Protein AF-A0A246AJX1-F1 (afdb_monomer_lite)

Foldseek 3Di:
DDDDDPPPPPPPPCPPLPQDEWDKDKDALVPDDPVCLVFFQVQEEEEPDVVRQWDKDWDQDPDNVDIWIWIAGPPPRDIHTDPDPDPPNRWYWYHDDQKTKIFPDPPDDSVCRRVGMIMITGHD

Structure (mmCIF, N/CA/C/O backbone):
data_AF-A0A246AJX1-F1
#
_entry.id   AF-A0A246AJX1-F1
#
loop_
_atom_site.group_PDB
_atom_site.id
_atom_site.type_symbol
_atom_site.label_atom_id
_atom_site.label_alt_id
_atom_site.label_comp_id
_atom_site.label_asym_id
_atom_site.label_entity_id
_atom_site.label_seq_id
_atom_site.pdbx_PDB_ins_code
_atom_site.Cartn_x
_atom_site.Cartn_y
_atom_site.Cartn_z
_atom_site.occupancy
_atom_site.B_iso_or_equiv
_atom_site.auth_seq_id
_atom_site.auth_comp_id
_atom_site.auth_asym_id
_atom_site.auth_atom_id
_atom_site.pdbx_PDB_model_num
ATOM 1 N N . MET A 1 1 ? -7.439 -9.631 67.703 1.00 39.00 1 MET A N 1
ATOM 2 C CA . MET A 1 1 ? -6.825 -9.032 66.498 1.00 39.00 1 MET A CA 1
ATOM 3 C C . MET A 1 1 ? -7.370 -9.772 65.286 1.00 39.00 1 MET A C 1
ATOM 5 O O . MET A 1 1 ? -7.155 -10.972 65.198 1.00 39.00 1 MET A O 1
ATOM 9 N N . LYS A 1 2 ? -8.169 -9.119 64.432 1.00 37.09 2 LYS A N 1
ATOM 10 C CA . LYS A 1 2 ? -8.716 -9.712 63.200 1.00 37.09 2 LYS A CA 1
ATOM 11 C C . LYS A 1 2 ? -8.069 -8.998 62.017 1.00 37.09 2 LYS A C 1
ATOM 13 O O . LYS A 1 2 ? -8.383 -7.839 61.770 1.00 37.09 2 LYS A O 1
ATOM 18 N N . THR A 1 3 ? -7.151 -9.667 61.333 1.00 41.94 3 THR A N 1
ATOM 19 C CA . THR A 1 3 ? -6.518 -9.146 60.118 1.00 41.94 3 THR A CA 1
ATOM 20 C C . THR A 1 3 ? -7.386 -9.556 58.933 1.00 41.94 3 THR A C 1
ATOM 22 O O . THR A 1 3 ? -7.467 -10.736 58.604 1.00 41.94 3 THR A O 1
ATOM 25 N N . ILE A 1 4 ? -8.095 -8.598 58.339 1.00 50.97 4 ILE A N 1
ATOM 26 C CA . ILE A 1 4 ? -8.857 -8.797 57.103 1.00 50.97 4 ILE A CA 1
ATOM 27 C C . ILE A 1 4 ? -7.887 -8.560 55.946 1.00 50.97 4 ILE A C 1
ATOM 29 O O . ILE A 1 4 ? -7.408 -7.445 55.756 1.00 50.97 4 ILE A O 1
ATOM 33 N N . ILE A 1 5 ? -7.572 -9.617 55.199 1.00 49.72 5 ILE A N 1
ATOM 34 C CA . ILE A 1 5 ? -6.779 -9.535 53.972 1.00 49.72 5 ILE A CA 1
ATOM 35 C C . ILE A 1 5 ? -7.734 -9.110 52.850 1.00 49.72 5 ILE A C 1
ATOM 37 O O . ILE A 1 5 ? -8.520 -9.917 52.359 1.00 49.72 5 ILE A O 1
ATOM 41 N N . TYR A 1 6 ? -7.682 -7.837 52.458 1.00 46.91 6 TYR A N 1
ATOM 42 C CA . TYR A 1 6 ? -8.294 -7.370 51.214 1.00 46.91 6 TYR A CA 1
ATOM 43 C C . TYR A 1 6 ? -7.363 -7.734 50.055 1.00 46.91 6 TYR A C 1
ATOM 45 O O . TYR A 1 6 ? -6.384 -7.041 49.787 1.00 46.91 6 TYR A O 1
ATOM 53 N N . ILE A 1 7 ? -7.657 -8.840 49.371 1.00 53.03 7 ILE A N 1
ATOM 54 C CA . ILE A 1 7 ? -7.060 -9.133 48.067 1.00 53.03 7 ILE A CA 1
ATOM 55 C C . ILE A 1 7 ? -7.786 -8.243 47.059 1.00 53.03 7 ILE A C 1
ATOM 57 O O . ILE A 1 7 ? -8.885 -8.559 46.608 1.00 53.03 7 ILE A O 1
ATOM 61 N N . ALA A 1 8 ? -7.191 -7.093 46.747 1.00 48.88 8 ALA A N 1
ATOM 62 C CA . ALA A 1 8 ? -7.600 -6.290 45.608 1.00 48.88 8 ALA A CA 1
ATOM 63 C C . ALA A 1 8 ? -7.252 -7.079 44.341 1.00 48.88 8 ALA A C 1
ATOM 65 O O . ALA A 1 8 ? -6.098 -7.126 43.915 1.00 48.88 8 ALA A O 1
ATOM 66 N N . ILE A 1 9 ? -8.254 -7.739 43.763 1.00 50.78 9 ILE A N 1
ATOM 67 C CA . ILE A 1 9 ? -8.174 -8.301 42.418 1.00 50.78 9 ILE A CA 1
ATOM 68 C C . ILE A 1 9 ? -8.162 -7.094 41.481 1.00 50.78 9 ILE A C 1
ATOM 70 O O . ILE A 1 9 ? -9.202 -6.625 41.026 1.00 50.78 9 ILE A O 1
ATOM 74 N N . SER A 1 10 ? -6.971 -6.534 41.269 1.00 43.00 10 SER A N 1
ATOM 75 C CA . SER A 1 10 ? -6.716 -5.639 40.151 1.00 43.00 10 SER A CA 1
ATOM 76 C C . SER A 1 10 ? -6.921 -6.479 38.902 1.00 43.00 10 SER A C 1
ATOM 78 O O . SER A 1 10 ? -6.074 -7.289 38.524 1.00 43.00 10 SER A O 1
ATOM 80 N N . SER A 1 11 ? -8.115 -6.364 38.334 1.00 44.09 11 SER A N 1
ATOM 81 C CA . SER A 1 11 ? -8.432 -6.812 36.995 1.00 44.09 11 SER A CA 1
ATOM 82 C C . SER A 1 11 ? -7.407 -6.186 36.058 1.00 44.09 11 SER A C 1
ATOM 84 O O . SER A 1 11 ? -7.532 -5.025 35.669 1.00 44.09 11 SER A O 1
ATOM 86 N N . LEU A 1 12 ? -6.375 -6.965 35.733 1.00 43.00 12 LEU A N 1
ATOM 87 C CA . LEU A 1 12 ? -5.587 -6.811 34.526 1.00 43.00 12 LEU A CA 1
ATOM 88 C C . LEU A 1 12 ? -6.586 -6.794 33.371 1.00 43.00 12 LEU A C 1
ATOM 90 O O . LEU A 1 12 ? -6.994 -7.836 32.859 1.00 43.00 12 LEU A O 1
ATOM 94 N N . ILE A 1 13 ? -7.005 -5.595 32.979 1.00 44.91 13 ILE A N 1
ATOM 95 C CA . ILE A 1 13 ? -7.528 -5.359 31.647 1.00 44.91 13 ILE A CA 1
ATOM 96 C C . ILE A 1 13 ? -6.303 -5.514 30.748 1.00 44.91 13 ILE A C 1
ATOM 98 O O . ILE A 1 13 ? -5.621 -4.552 30.406 1.00 44.91 13 ILE A O 1
ATOM 102 N N . LEU A 1 14 ? -5.980 -6.767 30.429 1.00 41.19 14 LEU A N 1
ATOM 103 C CA . LEU A 1 14 ? -5.238 -7.100 29.230 1.00 41.19 14 LEU A CA 1
ATOM 104 C C . LEU A 1 14 ? -6.153 -6.670 28.085 1.00 41.19 14 LEU A C 1
ATOM 106 O O . LEU A 1 14 ? -6.955 -7.454 27.581 1.00 41.19 14 LEU A O 1
ATOM 110 N N . ILE A 1 15 ? -6.084 -5.386 27.728 1.00 43.59 15 ILE A N 1
ATOM 111 C CA . ILE A 1 15 ? -6.455 -4.939 26.395 1.00 43.59 15 ILE A CA 1
ATOM 112 C C . ILE A 1 15 ? -5.491 -5.708 25.504 1.00 43.59 15 ILE A C 1
ATOM 114 O O . ILE A 1 15 ? -4.326 -5.340 25.370 1.00 43.59 15 ILE A O 1
ATOM 118 N N . GLY A 1 16 ? -5.939 -6.868 25.024 1.00 35.72 16 GLY A N 1
ATOM 119 C CA . GLY A 1 16 ? -5.219 -7.631 24.027 1.00 35.72 16 GLY A CA 1
ATOM 120 C C . GLY A 1 16 ? -4.992 -6.689 22.860 1.00 35.72 16 GLY A C 1
ATOM 121 O O . GLY A 1 16 ? -5.946 -6.296 22.188 1.00 35.72 16 GLY A O 1
ATOM 122 N N . CYS A 1 17 ? -3.742 -6.270 22.683 1.00 46.09 17 CYS A N 1
ATOM 123 C CA . CYS A 1 17 ? -3.291 -5.585 21.489 1.00 46.09 17 CYS A CA 1
ATOM 124 C C . CYS A 1 17 ? -3.371 -6.632 20.379 1.00 46.09 17 CYS A C 1
ATOM 126 O O . CYS A 1 17 ? -2.447 -7.412 20.164 1.00 46.09 17 CYS A O 1
ATOM 128 N N . ASN A 1 18 ? -4.552 -6.762 19.777 1.00 51.06 18 ASN A N 1
ATOM 129 C CA . ASN A 1 18 ? -4.739 -7.585 18.598 1.00 51.06 18 ASN A CA 1
ATOM 130 C C . ASN A 1 18 ? -4.136 -6.791 17.445 1.00 51.06 18 ASN A C 1
ATOM 132 O O . ASN A 1 18 ? -4.856 -6.056 16.770 1.00 51.06 18 ASN A O 1
ATOM 136 N N . ASP A 1 19 ? -2.819 -6.892 17.273 1.00 55.75 19 ASP A N 1
ATOM 137 C CA . ASP A 1 19 ? -2.135 -6.329 16.115 1.00 55.75 19 ASP A CA 1
ATOM 138 C C . ASP A 1 19 ? -2.807 -6.902 14.858 1.00 55.75 19 ASP A C 1
ATOM 140 O O . ASP A 1 19 ? -2.780 -8.110 14.603 1.00 55.75 19 ASP A O 1
ATOM 144 N N . LEU A 1 20 ? -3.501 -6.048 14.103 1.00 68.62 20 LEU A N 1
ATOM 145 C CA . LEU A 1 20 ? -4.213 -6.467 12.903 1.00 68.62 20 LEU A CA 1
ATOM 146 C C . LEU A 1 20 ? -3.198 -6.643 11.780 1.00 68.62 20 LEU A C 1
ATOM 148 O O . LEU A 1 20 ? -2.697 -5.674 11.214 1.00 68.62 20 LEU A O 1
ATOM 152 N N . THR A 1 21 ? -2.890 -7.897 11.460 1.00 70.25 21 THR A N 1
ATOM 153 C CA . THR A 1 21 ? -1.938 -8.228 10.400 1.00 70.25 21 THR A CA 1
ATOM 154 C C . THR A 1 21 ? -2.559 -8.025 9.021 1.00 70.25 21 THR A C 1
ATOM 156 O O . THR A 1 21 ? -3.648 -8.525 8.721 1.00 70.25 21 THR A O 1
ATOM 159 N N . LEU A 1 22 ? -1.835 -7.324 8.153 1.00 79.19 22 LEU A N 1
ATOM 160 C CA . LEU A 1 22 ? -2.198 -7.154 6.753 1.00 79.19 22 LEU A CA 1
ATOM 161 C C . LEU A 1 22 ? -1.906 -8.432 5.950 1.00 79.19 22 LEU A C 1
ATOM 163 O O . LEU A 1 22 ? -0.827 -9.013 6.049 1.00 79.19 22 LEU A O 1
ATOM 167 N N . ILE A 1 23 ? -2.854 -8.869 5.114 1.00 79.00 23 ILE A N 1
ATOM 168 C CA . ILE A 1 23 ? -2.669 -10.064 4.272 1.00 79.00 23 ILE A CA 1
ATOM 169 C C . ILE A 1 23 ? -2.004 -9.654 2.961 1.00 79.00 23 ILE A C 1
ATOM 171 O O . ILE A 1 23 ? -2.639 -9.001 2.131 1.00 79.00 23 ILE A O 1
ATOM 175 N N . LYS A 1 24 ? -0.745 -10.059 2.783 1.00 85.19 24 LYS A N 1
ATOM 176 C CA . LYS A 1 24 ? 0.094 -9.740 1.622 1.00 85.19 24 LYS A CA 1
ATOM 177 C C . LYS A 1 24 ? -0.192 -10.634 0.414 1.00 85.19 24 LYS A C 1
ATOM 179 O O . LYS A 1 24 ? -0.411 -11.835 0.543 1.00 85.19 24 LYS A O 1
ATOM 184 N N . SER A 1 25 ? -0.098 -10.042 -0.769 1.00 88.31 25 SER A N 1
ATOM 185 C CA . SER A 1 25 ? -0.044 -10.704 -2.073 1.00 88.31 25 SER A CA 1
ATOM 186 C C . SER A 1 25 ? 0.843 -9.895 -3.021 1.00 88.31 25 SER A C 1
ATOM 188 O O . SER A 1 25 ? 0.971 -8.684 -2.846 1.00 88.31 25 SER A O 1
ATOM 190 N N . ASP A 1 26 ? 1.443 -10.540 -4.021 1.00 89.38 26 ASP A N 1
ATOM 191 C CA . ASP A 1 26 ? 2.185 -9.839 -5.073 1.00 89.38 26 ASP A CA 1
ATOM 192 C C . ASP A 1 26 ? 1.265 -9.486 -6.247 1.00 89.38 26 ASP A C 1
ATOM 194 O O . ASP A 1 26 ? 0.367 -10.249 -6.611 1.00 89.38 26 ASP A O 1
ATOM 198 N N . ILE A 1 27 ? 1.504 -8.331 -6.865 1.00 91.81 27 ILE A N 1
ATOM 199 C CA . ILE A 1 27 ? 0.771 -7.855 -8.039 1.00 91.81 27 ILE A CA 1
ATOM 200 C C . ILE A 1 27 ? 1.735 -7.267 -9.075 1.00 91.81 27 ILE A C 1
ATOM 202 O O . ILE A 1 27 ? 2.714 -6.598 -8.737 1.00 91.81 27 ILE A O 1
ATOM 206 N N . LYS A 1 28 ? 1.481 -7.532 -10.361 1.00 92.81 28 LYS A N 1
ATOM 207 C CA . LYS A 1 28 ? 2.258 -6.946 -11.462 1.00 92.81 28 LYS A CA 1
ATOM 208 C C . LYS A 1 28 ? 1.812 -5.515 -11.729 1.00 92.81 28 LYS A C 1
ATOM 210 O O . LYS A 1 28 ? 0.650 -5.177 -11.518 1.00 92.81 28 LYS A O 1
ATOM 215 N N . TYR A 1 29 ? 2.702 -4.701 -12.300 1.00 91.69 29 TYR A N 1
ATOM 216 C CA . TYR A 1 29 ? 2.347 -3.339 -12.705 1.00 91.69 29 TYR A CA 1
ATOM 217 C C . TYR A 1 29 ? 1.126 -3.291 -13.625 1.00 91.69 29 TYR A C 1
ATOM 219 O O . TYR A 1 29 ? 0.261 -2.443 -13.436 1.00 91.69 29 TYR A O 1
ATOM 227 N N . SER A 1 30 ? 1.026 -4.207 -14.598 1.00 91.94 30 SER A N 1
ATOM 228 C CA . SER A 1 30 ? -0.105 -4.271 -15.536 1.00 91.94 30 SER A CA 1
ATOM 229 C C . SER A 1 30 ? -1.455 -4.331 -14.826 1.00 91.94 30 SER A C 1
ATOM 231 O O . SER A 1 30 ? -2.410 -3.708 -15.292 1.00 91.94 30 SER A O 1
ATOM 233 N N . ASP A 1 31 ? -1.492 -4.986 -13.669 1.00 94.81 31 ASP A N 1
ATOM 234 C CA . ASP A 1 31 ? -2.709 -5.348 -12.948 1.00 94.81 31 ASP A CA 1
ATOM 235 C C . ASP A 1 31 ? -3.048 -4.338 -11.838 1.00 94.81 31 ASP A C 1
ATOM 237 O O . ASP A 1 31 ? -4.110 -4.426 -11.224 1.00 94.81 31 ASP A O 1
ATOM 241 N N . LEU A 1 32 ? -2.174 -3.352 -11.586 1.00 94.94 32 LEU A N 1
ATOM 242 C CA . LEU A 1 32 ? -2.473 -2.260 -10.661 1.00 94.94 32 LEU A CA 1
ATOM 243 C C . LEU A 1 32 ? -3.656 -1.415 -11.175 1.00 94.94 32 LEU A C 1
ATOM 245 O O . LEU A 1 32 ? -3.717 -1.118 -12.381 1.00 94.94 32 LEU A O 1
ATOM 249 N N . PRO A 1 33 ? -4.544 -0.949 -10.272 1.00 96.62 33 PRO A N 1
ATOM 250 C CA . PRO A 1 33 ? -5.530 0.077 -10.594 1.00 96.62 33 PRO A CA 1
ATOM 251 C C . PRO A 1 33 ? -4.864 1.310 -11.206 1.00 96.62 33 PRO A C 1
ATOM 253 O O . PRO A 1 33 ? -3.707 1.624 -10.907 1.00 96.62 33 PRO A O 1
ATOM 256 N N . ARG A 1 34 ? -5.584 2.014 -12.079 1.00 95.38 34 ARG A N 1
ATOM 257 C CA . ARG A 1 34 ? -5.032 3.169 -12.799 1.00 95.38 34 ARG A CA 1
ATOM 258 C C . ARG A 1 34 ? -4.621 4.276 -11.829 1.00 95.38 34 ARG A C 1
ATOM 260 O O . ARG A 1 34 ? -3.532 4.818 -11.949 1.00 95.38 34 ARG A O 1
ATOM 267 N N . GLU A 1 35 ? -5.463 4.520 -10.841 1.00 95.94 35 GLU A N 1
ATOM 268 C CA . GLU A 1 35 ? -5.298 5.490 -9.766 1.00 95.94 35 GLU A CA 1
ATOM 269 C C . GLU A 1 35 ? -4.012 5.212 -8.974 1.00 95.94 35 GLU A C 1
ATOM 271 O O . GLU A 1 35 ? -3.238 6.116 -8.670 1.00 95.94 35 GLU A O 1
ATOM 276 N N . VAL A 1 36 ? -3.728 3.932 -8.716 1.00 95.94 36 VAL A N 1
ATOM 277 C CA . VAL A 1 36 ? -2.510 3.506 -8.019 1.00 95.94 36 VAL A CA 1
ATOM 278 C C . VAL A 1 36 ? -1.274 3.703 -8.898 1.00 95.94 36 VAL A C 1
ATOM 280 O O . VAL A 1 36 ? -0.255 4.195 -8.416 1.00 95.94 36 VAL A O 1
ATOM 283 N N . LYS A 1 37 ? -1.345 3.371 -10.196 1.00 94.75 37 LYS A N 1
ATOM 284 C CA . LYS A 1 37 ? -0.226 3.536 -11.147 1.00 94.75 37 LYS A CA 1
ATOM 285 C C . LYS A 1 37 ? 0.273 4.974 -11.246 1.00 94.75 37 LYS A C 1
ATOM 287 O O . LYS A 1 37 ? 1.458 5.175 -11.526 1.00 94.75 37 LYS A O 1
ATOM 292 N N . ASP A 1 38 ? -0.616 5.942 -11.054 1.00 93.94 38 ASP A N 1
ATOM 293 C CA . ASP A 1 38 ? -0.279 7.360 -11.121 1.00 93.94 38 ASP A CA 1
ATOM 294 C C . ASP A 1 38 ? 0.534 7.816 -9.907 1.00 93.94 38 ASP A C 1
ATOM 296 O O . ASP A 1 38 ? 1.368 8.701 -10.056 1.00 93.94 38 ASP A O 1
ATOM 300 N N . LYS A 1 39 ? 0.368 7.156 -8.753 1.00 93.94 39 LYS A N 1
ATOM 301 C CA . LYS A 1 39 ? 0.986 7.549 -7.480 1.00 93.94 39 LYS A CA 1
ATOM 302 C C . LYS A 1 39 ? 2.152 6.691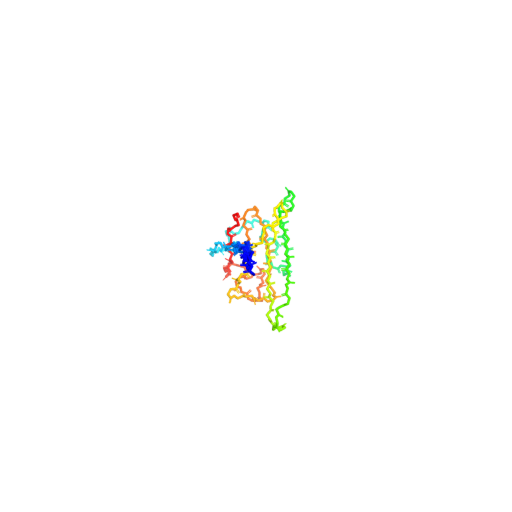 -7.022 1.00 93.94 39 LYS A C 1
ATOM 304 O O . LYS A 1 39 ? 3.052 7.208 -6.375 1.00 93.94 39 LYS A O 1
ATOM 309 N N . ILE A 1 40 ? 2.187 5.405 -7.375 1.00 91.56 40 ILE A N 1
ATOM 310 C CA . ILE A 1 40 ? 3.066 4.391 -6.756 1.00 91.56 40 ILE A CA 1
ATOM 311 C C . ILE A 1 40 ? 4.586 4.664 -6.856 1.00 91.56 40 ILE A C 1
ATOM 313 O O . ILE A 1 40 ? 5.370 4.002 -6.181 1.00 91.56 40 ILE A O 1
ATOM 317 N N . PHE A 1 41 ? 5.020 5.654 -7.642 1.00 90.19 41 PHE A N 1
ATOM 318 C CA . PHE A 1 41 ? 6.426 6.061 -7.796 1.00 90.19 41 PHE A CA 1
ATOM 319 C C . PHE A 1 41 ? 6.789 7.384 -7.085 1.00 90.19 41 PHE A C 1
ATOM 321 O O . PHE A 1 41 ? 7.924 7.832 -7.220 1.00 90.19 41 PHE A O 1
ATOM 328 N N . GLU A 1 42 ? 5.860 8.034 -6.374 1.00 88.94 42 GLU A N 1
ATOM 329 C CA . GLU A 1 42 ? 6.043 9.396 -5.827 1.00 88.94 42 GLU A CA 1
ATOM 330 C C . GLU A 1 42 ? 6.746 9.441 -4.451 1.00 88.94 42 GLU A C 1
ATOM 332 O O . GLU A 1 42 ? 7.194 10.503 -4.036 1.00 88.94 42 GLU A O 1
ATOM 337 N N . ASN A 1 43 ? 6.933 8.298 -3.784 1.00 84.88 43 ASN A N 1
ATOM 338 C CA . ASN A 1 43 ? 7.592 8.167 -2.479 1.00 84.88 43 ASN A CA 1
ATOM 339 C C . ASN A 1 43 ? 6.899 8.938 -1.332 1.00 84.88 43 ASN A C 1
ATOM 341 O O . ASN A 1 43 ? 7.541 9.539 -0.471 1.00 84.88 43 ASN A O 1
ATOM 345 N N . GLU 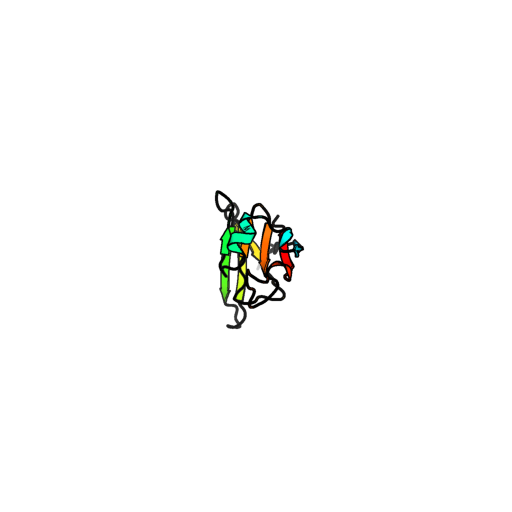A 1 44 ? 5.568 8.904 -1.326 1.00 87.81 44 GLU A N 1
ATOM 346 C CA . GLU A 1 44 ? 4.717 9.496 -0.289 1.00 87.81 44 GLU A CA 1
ATOM 347 C C . GLU A 1 44 ? 3.596 8.522 0.122 1.00 87.81 44 GLU A C 1
ATOM 349 O O . GLU A 1 44 ? 3.466 7.420 -0.422 1.00 87.81 44 GLU A O 1
ATOM 354 N N . PHE A 1 45 ? 2.771 8.931 1.088 1.00 90.94 45 PHE A N 1
ATOM 355 C CA . PHE A 1 45 ? 1.526 8.249 1.430 1.00 90.94 45 PHE A CA 1
ATOM 356 C C . PHE A 1 45 ? 0.330 8.924 0.754 1.00 90.94 45 PHE A C 1
ATOM 358 O O . PHE A 1 45 ? 0.134 10.131 0.892 1.00 90.94 45 PHE A O 1
ATOM 365 N N . TYR A 1 46 ? -0.514 8.123 0.106 1.00 95.00 46 TYR A N 1
ATOM 366 C CA . TYR A 1 46 ? -1.776 8.554 -0.484 1.00 95.00 46 TYR A CA 1
ATOM 367 C C . TYR A 1 46 ? -2.917 7.660 -0.020 1.00 95.00 46 TYR A C 1
ATOM 369 O O . TYR A 1 46 ? -2.840 6.439 -0.146 1.00 95.00 46 TYR A O 1
ATOM 377 N N . ASP A 1 47 ? -4.014 8.269 0.421 1.00 96.06 47 ASP A N 1
ATOM 378 C CA . ASP A 1 47 ? -5.307 7.599 0.499 1.00 96.06 47 ASP A CA 1
ATOM 379 C C . ASP A 1 47 ? -6.214 8.131 -0.607 1.00 96.06 47 ASP A C 1
ATOM 381 O O . ASP A 1 47 ? -6.652 9.278 -0.568 1.00 96.06 47 ASP A O 1
ATOM 385 N N . LEU A 1 48 ? -6.446 7.297 -1.620 1.00 96.75 48 LEU A N 1
ATOM 386 C CA . LEU A 1 48 ? -7.227 7.632 -2.809 1.00 96.75 48 LEU A CA 1
ATOM 387 C C . LEU A 1 48 ? -8.732 7.383 -2.611 1.00 96.75 48 LEU A C 1
ATOM 389 O O . LEU A 1 48 ? -9.499 7.471 -3.568 1.00 96.75 48 LEU A O 1
ATOM 393 N N . ASN A 1 49 ? -9.171 7.029 -1.399 1.00 95.31 49 ASN A N 1
ATOM 394 C CA . ASN A 1 49 ? -10.591 6.973 -1.073 1.00 95.31 49 ASN A CA 1
ATOM 395 C C . ASN A 1 49 ? -11.175 8.383 -0.895 1.00 95.31 49 ASN A C 1
ATOM 397 O O . ASN A 1 49 ? -10.548 9.263 -0.310 1.00 95.31 49 ASN A O 1
ATOM 401 N N . GLU A 1 50 ? -12.436 8.555 -1.293 1.00 94.38 50 GLU A N 1
ATOM 402 C CA . GLU A 1 50 ? -13.222 9.755 -1.000 1.00 94.38 50 GLU A CA 1
ATOM 403 C C . GLU A 1 50 ? -14.444 9.393 -0.131 1.00 94.38 50 GLU A C 1
ATOM 405 O O . GLU A 1 50 ? -15.355 8.711 -0.609 1.00 94.38 50 GLU A O 1
ATOM 410 N N . PRO A 1 51 ? -14.499 9.813 1.150 1.00 94.50 51 PRO A N 1
ATOM 411 C CA . PRO A 1 51 ? -13.441 10.490 1.907 1.00 94.50 51 PRO A CA 1
ATOM 412 C C . PRO A 1 51 ? -12.273 9.551 2.250 1.00 94.50 51 PRO A C 1
ATOM 414 O O . PRO A 1 51 ? -12.443 8.327 2.277 1.00 94.50 51 PRO A O 1
ATOM 417 N N . ALA A 1 52 ? -11.116 10.135 2.582 1.00 95.88 52 ALA A N 1
ATOM 418 C CA . ALA A 1 52 ? -9.975 9.385 3.100 1.00 95.88 52 ALA A CA 1
ATOM 419 C C . ALA A 1 52 ? -10.386 8.592 4.352 1.00 95.88 52 ALA A C 1
ATOM 421 O O . ALA A 1 52 ? -11.095 9.091 5.231 1.00 95.88 52 ALA A O 1
ATOM 422 N N . LYS A 1 53 ? -9.954 7.336 4.415 1.00 95.88 53 LYS A N 1
ATOM 423 C CA . LYS A 1 53 ? -10.291 6.360 5.456 1.00 95.88 53 LYS A CA 1
ATOM 424 C C . LYS A 1 53 ? -9.110 6.049 6.368 1.00 95.88 53 LYS A C 1
ATOM 426 O O . LYS A 1 53 ? -9.336 5.505 7.449 1.00 95.88 53 LYS A O 1
ATOM 431 N N . PHE A 1 54 ? -7.885 6.374 5.962 1.00 93.94 54 PHE A N 1
ATOM 432 C CA . PHE A 1 54 ? -6.664 6.007 6.663 1.00 93.94 54 PHE A CA 1
ATOM 433 C C . PHE A 1 54 ? -5.659 7.158 6.745 1.00 93.94 54 PHE A C 1
ATOM 435 O O . PHE A 1 54 ? -5.644 8.073 5.925 1.00 93.94 54 PHE A O 1
ATOM 442 N N . LYS A 1 55 ? -4.785 7.074 7.745 1.00 92.94 55 LYS A N 1
ATOM 443 C CA . LYS A 1 55 ? -3.594 7.910 7.915 1.00 92.94 55 LYS A CA 1
ATOM 444 C C . LYS A 1 55 ? -2.408 7.026 8.300 1.00 92.94 55 LYS A C 1
ATOM 446 O O . LYS A 1 55 ? -2.616 5.909 8.769 1.00 92.94 55 LYS A O 1
ATOM 451 N N . ILE A 1 56 ? -1.192 7.535 8.142 1.00 88.94 56 ILE A N 1
ATOM 452 C CA . ILE A 1 56 ? 0.018 6.871 8.635 1.00 88.94 56 ILE A CA 1
ATOM 453 C C . ILE A 1 56 ? 0.578 7.600 9.849 1.00 88.94 56 ILE A C 1
ATOM 455 O O . ILE A 1 56 ? 0.563 8.830 9.907 1.00 88.94 56 ILE A O 1
ATOM 459 N N . GLU A 1 57 ? 1.103 6.839 10.798 1.00 86.94 57 GLU A N 1
ATOM 460 C CA . GLU A 1 57 ? 1.941 7.351 11.877 1.00 86.94 57 GLU A CA 1
ATOM 461 C C . GLU A 1 57 ? 3.253 6.571 11.873 1.00 86.94 57 GLU A C 1
ATOM 463 O O . GLU A 1 57 ? 3.257 5.347 11.797 1.00 86.94 57 GLU A O 1
ATOM 468 N N . SER A 1 58 ? 4.376 7.288 11.905 1.00 78.19 58 SER A N 1
ATOM 469 C CA . SER A 1 58 ? 5.702 6.683 12.006 1.00 78.19 58 SER A CA 1
ATOM 470 C C . SER A 1 58 ? 6.300 7.070 13.346 1.00 78.19 58 SER A C 1
ATOM 472 O O . SER A 1 58 ? 6.412 8.256 13.672 1.00 78.19 58 SER A O 1
ATOM 474 N N . SER A 1 59 ? 6.664 6.066 14.135 1.00 72.44 59 SER A N 1
ATOM 475 C CA . SER A 1 59 ? 7.308 6.256 15.426 1.00 72.44 59 SER A CA 1
ATOM 476 C C . SER A 1 59 ? 8.766 5.809 15.359 1.00 72.44 59 SER A C 1
ATOM 478 O O . SER A 1 59 ? 9.132 4.863 14.659 1.00 72.44 59 SER A O 1
ATOM 480 N N . LYS A 1 60 ? 9.635 6.538 16.065 1.00 66.75 60 LYS A N 1
ATOM 481 C CA . LYS A 1 60 ? 11.017 6.101 16.268 1.00 66.75 60 LYS A CA 1
ATOM 482 C C . LYS A 1 60 ? 11.018 5.078 17.389 1.00 66.75 60 LYS A C 1
ATOM 484 O O . LYS A 1 60 ? 10.557 5.384 18.489 1.00 66.75 60 LYS A O 1
ATOM 489 N N . THR A 1 61 ? 11.575 3.906 17.129 1.00 68.62 61 THR A N 1
ATOM 490 C CA . THR A 1 61 ? 11.822 2.936 18.196 1.00 68.62 61 THR A CA 1
ATOM 491 C C . THR A 1 61 ? 13.021 3.369 19.055 1.00 68.62 61 THR A C 1
ATOM 493 O O . THR A 1 61 ? 13.656 4.402 18.818 1.00 68.62 61 THR A O 1
ATOM 496 N N . LEU A 1 62 ? 13.372 2.553 20.057 1.00 72.50 62 LEU A N 1
ATOM 497 C CA . LEU A 1 62 ? 14.593 2.728 20.856 1.00 72.50 62 LEU A CA 1
ATOM 498 C C . LEU A 1 62 ? 15.876 2.715 20.006 1.00 72.50 62 LEU A C 1
ATOM 500 O O . LEU A 1 62 ? 16.898 3.252 20.434 1.00 72.50 62 LEU A O 1
ATOM 504 N N . LEU A 1 63 ? 15.833 2.112 18.815 1.00 67.88 63 LEU A N 1
ATOM 505 C CA . LEU A 1 63 ? 16.936 2.090 17.867 1.00 67.88 63 LEU A CA 1
ATOM 506 C C . LEU A 1 63 ? 16.643 3.109 16.748 1.00 67.88 63 LEU A C 1
ATOM 508 O O . LEU A 1 63 ? 15.702 2.915 15.985 1.00 67.88 63 LEU A O 1
ATOM 512 N N . PRO A 1 64 ? 17.429 4.192 16.601 1.00 60.97 64 PRO A N 1
ATOM 513 C CA . PRO A 1 64 ? 17.083 5.329 15.736 1.00 60.97 64 PRO A CA 1
ATOM 514 C C . PRO A 1 64 ? 17.081 5.028 14.230 1.00 60.97 64 PRO A C 1
ATOM 516 O O . PRO A 1 64 ? 16.667 5.881 13.451 1.00 60.97 64 PRO A O 1
ATOM 519 N N . TRP A 1 65 ? 17.561 3.853 13.822 1.00 61.94 65 TRP A N 1
ATOM 520 C CA . TRP A 1 65 ? 17.508 3.350 12.447 1.00 61.94 65 TRP A CA 1
ATOM 521 C C . TRP A 1 65 ? 16.301 2.442 12.179 1.00 61.94 65 TRP A C 1
ATOM 523 O O . TRP A 1 65 ? 16.120 2.017 11.043 1.00 61.94 65 TRP A O 1
ATOM 533 N N . ILE A 1 66 ? 15.515 2.112 13.207 1.00 63.09 66 ILE A N 1
ATOM 534 C CA . ILE A 1 66 ? 14.292 1.324 13.081 1.00 63.09 66 ILE A CA 1
ATOM 535 C C . ILE A 1 66 ? 13.116 2.276 13.255 1.00 63.09 66 ILE A C 1
ATOM 537 O O . ILE A 1 66 ? 12.910 2.860 14.329 1.00 63.09 66 ILE A O 1
ATOM 541 N N . HIS A 1 67 ? 12.365 2.417 12.175 1.00 66.94 67 HIS A N 1
ATOM 542 C CA . HIS A 1 67 ? 11.083 3.089 12.158 1.00 66.94 67 HIS A CA 1
ATOM 543 C C . HIS A 1 67 ? 9.994 2.025 12.270 1.00 66.94 67 HIS A C 1
ATOM 545 O O . HIS A 1 67 ? 10.121 0.941 11.716 1.00 66.94 67 HIS A O 1
ATOM 551 N N . GLU A 1 68 ? 8.953 2.316 13.039 1.00 75.94 68 GLU A N 1
ATOM 552 C CA . GLU A 1 68 ? 7.732 1.517 13.026 1.00 75.94 68 GLU A CA 1
ATOM 553 C C . GLU A 1 68 ? 6.639 2.377 12.410 1.00 75.94 68 GLU A C 1
ATOM 555 O O . GLU A 1 68 ? 6.286 3.431 12.953 1.00 75.94 68 GLU A O 1
ATOM 560 N N . THR A 1 69 ? 6.149 1.947 11.249 1.00 79.75 69 THR A N 1
ATOM 561 C CA . THR A 1 69 ? 5.055 2.608 10.541 1.00 79.75 69 THR A CA 1
ATOM 562 C C . THR A 1 69 ? 3.744 1.877 10.811 1.00 79.75 69 THR A C 1
ATOM 564 O O . THR A 1 69 ? 3.619 0.666 10.613 1.00 79.75 69 THR A O 1
ATOM 567 N N . GLU A 1 70 ? 2.735 2.628 11.234 1.00 86.50 70 GLU A N 1
ATOM 568 C CA . GLU A 1 70 ? 1.384 2.138 11.473 1.00 86.50 70 GLU A CA 1
ATOM 569 C C . GLU A 1 70 ? 0.396 2.785 10.501 1.00 86.50 70 GLU A C 1
ATOM 571 O O . GLU A 1 70 ? 0.398 4.002 10.294 1.00 86.50 70 GLU A O 1
ATOM 576 N N . LEU A 1 71 ? -0.482 1.967 9.917 1.00 89.75 71 LEU A N 1
ATOM 577 C CA . LEU A 1 71 ? -1.655 2.438 9.191 1.00 89.75 71 LEU A CA 1
ATOM 578 C C . LEU A 1 71 ? -2.815 2.537 10.177 1.00 89.75 71 LEU A C 1
ATOM 580 O O . LEU A 1 71 ? -3.213 1.539 10.769 1.00 89.75 71 LEU A O 1
ATOM 584 N N . ILE A 1 72 ? -3.404 3.716 10.319 1.00 91.81 72 ILE A N 1
ATOM 585 C CA . ILE A 1 72 ? -4.498 3.958 11.259 1.00 91.81 72 ILE A CA 1
ATOM 586 C C . ILE A 1 72 ? -5.772 4.237 10.479 1.00 91.81 72 ILE A C 1
ATOM 588 O O . ILE A 1 72 ? -5.835 5.173 9.680 1.00 91.81 72 ILE A O 1
ATOM 592 N N . ARG A 1 73 ? -6.813 3.449 10.740 1.00 93.00 73 ARG A N 1
ATOM 593 C CA . ARG A 1 73 ? -8.147 3.661 10.184 1.00 93.00 73 ARG A CA 1
ATOM 594 C C . ARG A 1 73 ? -8.870 4.766 10.947 1.00 93.00 73 ARG A C 1
ATOM 596 O O . ARG A 1 73 ? -9.025 4.700 12.159 1.00 93.00 73 ARG A O 1
ATOM 603 N N . ILE A 1 74 ? -9.344 5.779 10.234 1.00 94.31 74 ILE A N 1
ATOM 604 C CA . ILE A 1 74 ? -9.866 7.021 10.820 1.00 94.31 74 ILE A CA 1
ATOM 605 C C . ILE A 1 74 ? -11.184 6.794 11.572 1.00 94.31 74 ILE A C 1
ATOM 607 O O . ILE A 1 74 ? -11.421 7.429 12.595 1.00 94.31 74 ILE A O 1
ATOM 611 N N . ASN A 1 75 ? -12.048 5.902 11.082 1.00 93.12 75 ASN A N 1
ATOM 612 C CA . ASN A 1 75 ? -13.402 5.756 11.623 1.00 93.12 75 ASN A CA 1
ATOM 613 C C . ASN A 1 75 ? -13.451 5.141 13.033 1.00 93.12 75 ASN A C 1
ATOM 615 O O . ASN A 1 75 ? -14.353 5.467 13.800 1.00 93.12 75 ASN A O 1
ATOM 619 N N . ASP A 1 76 ? -12.517 4.252 13.363 1.00 91.12 76 ASP A N 1
ATOM 620 C CA . ASP A 1 76 ? -12.507 3.491 14.614 1.00 91.12 76 ASP A CA 1
ATOM 621 C C . ASP A 1 76 ? -11.129 3.414 15.278 1.00 91.12 76 ASP A C 1
ATOM 623 O O . ASP A 1 76 ? -10.959 2.705 16.270 1.00 91.12 76 ASP A O 1
ATOM 627 N N . ASN A 1 77 ? -10.159 4.162 14.750 1.00 91.00 77 ASN A N 1
ATOM 628 C CA . ASN A 1 77 ? -8.792 4.252 15.245 1.00 91.00 77 ASN A CA 1
ATOM 629 C C . ASN A 1 77 ? -8.086 2.890 15.359 1.00 91.00 77 ASN A C 1
ATOM 631 O O . ASN A 1 77 ? -7.175 2.726 16.172 1.00 91.00 77 ASN A O 1
ATOM 635 N N . LYS A 1 78 ? -8.499 1.899 14.556 1.00 90.19 78 LYS A N 1
ATOM 636 C CA . LYS A 1 78 ? -7.775 0.631 14.462 1.00 90.19 78 LYS A CA 1
ATOM 637 C C . LYS A 1 78 ? -6.432 0.849 13.786 1.00 90.19 78 LYS A C 1
ATOM 639 O O . LYS A 1 78 ? -6.375 1.420 12.696 1.00 90.19 78 LYS A O 1
ATOM 644 N N . SER A 1 79 ? -5.385 0.359 14.438 1.00 88.81 79 SER A N 1
ATOM 645 C CA . SER A 1 79 ? -4.021 0.384 13.927 1.00 88.81 79 SER A CA 1
ATOM 646 C C . SER A 1 79 ? -3.655 -0.967 13.315 1.00 88.81 79 SER A C 1
ATOM 648 O O . SER A 1 79 ? -3.966 -2.028 13.866 1.00 88.81 79 SER A O 1
ATOM 650 N N . TYR A 1 80 ? -3.014 -0.909 12.154 1.00 86.69 80 TYR A N 1
ATOM 651 C CA . TYR A 1 80 ? -2.444 -2.040 11.443 1.00 86.69 80 TYR A CA 1
ATOM 652 C C . TYR A 1 80 ? -0.944 -1.794 11.372 1.00 86.69 80 TYR A C 1
ATOM 654 O O . TYR A 1 80 ? -0.492 -0.864 10.694 1.00 86.69 80 TYR A O 1
ATOM 662 N N . LYS A 1 81 ? -0.176 -2.630 12.069 1.00 82.25 81 LYS A N 1
ATOM 663 C CA . LYS A 1 81 ? 1.280 -2.587 11.977 1.00 82.25 81 LYS A CA 1
ATOM 664 C C . LYS A 1 81 ? 1.700 -2.979 10.578 1.00 82.25 81 LYS A C 1
ATOM 666 O O . LYS A 1 81 ? 1.267 -4.007 10.046 1.00 82.25 81 LYS A O 1
ATOM 671 N N . ILE A 1 82 ? 2.544 -2.147 9.996 1.00 77.38 82 ILE A N 1
ATOM 672 C CA . ILE A 1 82 ? 3.078 -2.391 8.677 1.00 77.38 82 ILE A CA 1
ATOM 673 C C . ILE A 1 82 ? 4.471 -2.991 8.849 1.00 77.38 82 ILE A C 1
ATOM 675 O O . ILE A 1 82 ? 5.475 -2.291 8.829 1.00 77.38 82 ILE A O 1
ATOM 679 N N . ASP A 1 83 ? 4.519 -4.307 9.049 1.00 66.56 83 ASP A N 1
ATOM 680 C CA . ASP A 1 83 ? 5.781 -5.046 9.067 1.00 66.56 83 ASP A CA 1
ATOM 681 C C . ASP A 1 83 ? 6.192 -5.341 7.622 1.00 66.56 83 ASP A C 1
ATOM 683 O O . ASP A 1 83 ? 5.858 -6.375 7.032 1.00 66.56 83 ASP A O 1
ATOM 687 N N . PHE A 1 84 ? 6.825 -4.360 6.979 1.00 64.88 84 PHE A N 1
ATOM 688 C CA . PHE A 1 84 ? 7.502 -4.647 5.731 1.00 64.88 84 PHE A CA 1
ATOM 689 C C . PHE A 1 84 ? 8.806 -5.363 6.078 1.00 64.88 84 PHE A C 1
ATOM 691 O O . PHE A 1 84 ? 9.758 -4.723 6.514 1.00 64.88 84 PHE A O 1
ATOM 698 N N . ASP A 1 85 ? 8.908 -6.652 5.730 1.00 52.81 85 ASP A N 1
ATOM 699 C CA . ASP A 1 85 ? 10.182 -7.406 5.709 1.00 52.81 85 ASP A CA 1
ATOM 700 C C . ASP A 1 85 ? 11.333 -6.622 5.035 1.00 52.81 85 ASP A C 1
ATOM 702 O O . ASP A 1 85 ? 12.516 -6.933 5.185 1.00 52.81 85 ASP A O 1
ATOM 706 N N . LYS A 1 86 ? 10.967 -5.636 4.209 1.00 51.84 86 LYS A N 1
ATOM 707 C CA . LYS A 1 86 ? 11.830 -4.700 3.508 1.00 51.84 86 LYS A CA 1
ATOM 708 C C . LYS A 1 86 ? 11.233 -3.294 3.597 1.00 51.84 86 LYS A C 1
ATOM 710 O O . LYS A 1 86 ? 10.764 -2.763 2.592 1.00 51.84 86 LYS A O 1
ATOM 715 N N . GLU A 1 87 ? 11.203 -2.691 4.783 1.00 49.81 87 GLU A N 1
ATOM 716 C CA . GLU A 1 87 ? 11.052 -1.235 4.879 1.00 49.81 87 GLU A CA 1
ATOM 717 C C . GLU A 1 87 ? 12.273 -0.602 4.200 1.00 49.81 87 GLU A C 1
ATOM 719 O O . GLU A 1 87 ? 13.347 -0.427 4.774 1.00 49.81 87 GLU A O 1
ATOM 724 N N . TYR A 1 88 ? 12.129 -0.282 2.919 1.00 51.50 88 TYR A N 1
ATOM 725 C CA . TYR A 1 88 ? 12.937 0.773 2.352 1.00 51.50 88 TYR A CA 1
ATOM 726 C C . TYR A 1 88 ? 12.270 2.070 2.786 1.00 51.50 88 TYR A C 1
ATOM 728 O O . TYR A 1 88 ? 11.111 2.291 2.431 1.00 51.50 88 TYR A O 1
ATOM 736 N N . ASN A 1 89 ? 13.011 2.929 3.493 1.00 53.25 89 ASN A N 1
ATOM 737 C CA . ASN A 1 89 ? 12.656 4.307 3.886 1.00 53.25 89 ASN A CA 1
ATOM 738 C C . ASN A 1 89 ? 12.146 5.208 2.728 1.00 53.25 89 ASN A C 1
ATOM 740 O O . ASN A 1 89 ? 11.980 6.410 2.906 1.00 53.25 89 ASN A O 1
ATOM 744 N N . SER A 1 90 ? 11.951 4.658 1.528 1.00 57.94 90 SER A N 1
ATOM 745 C CA . SER A 1 90 ? 11.563 5.333 0.300 1.00 57.94 90 SER A CA 1
ATOM 746 C C . SER A 1 90 ? 10.462 4.592 -0.486 1.00 57.94 90 SER A C 1
ATOM 748 O O . SER A 1 90 ? 10.503 4.567 -1.720 1.00 57.94 90 SER A O 1
ATOM 750 N N . SER A 1 91 ? 9.534 3.913 0.192 1.00 76.19 91 SER A N 1
ATOM 751 C CA . SER A 1 91 ? 8.440 3.197 -0.480 1.00 76.19 91 SER A CA 1
ATOM 752 C C . SER A 1 91 ? 7.155 4.025 -0.469 1.00 76.19 91 SER A C 1
ATOM 754 O O . SER A 1 91 ? 6.675 4.410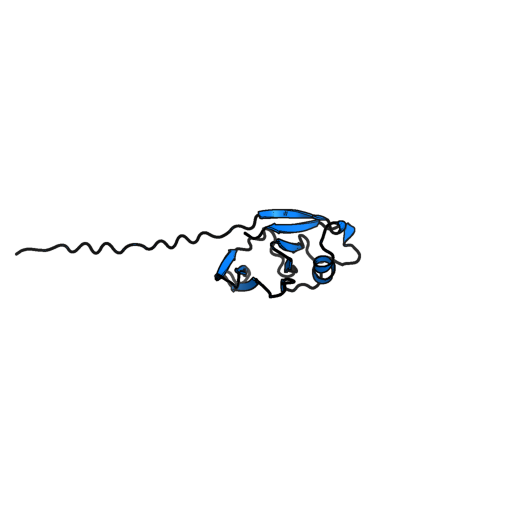 0.595 1.00 76.19 91 SER A O 1
ATOM 756 N N . THR A 1 92 ? 6.561 4.253 -1.643 1.00 88.06 92 THR A N 1
ATOM 757 C CA . THR A 1 92 ? 5.232 4.876 -1.744 1.00 88.06 92 THR A CA 1
ATOM 758 C C . THR A 1 92 ? 4.170 3.955 -1.154 1.00 88.06 92 THR A C 1
ATOM 760 O O . THR A 1 92 ? 4.100 2.781 -1.520 1.00 88.06 92 THR A O 1
ATOM 763 N N . LEU A 1 93 ? 3.285 4.501 -0.325 1.00 90.69 93 LEU A N 1
ATOM 764 C CA . LEU A 1 93 ? 2.128 3.797 0.220 1.00 90.69 93 LEU A CA 1
ATOM 765 C C . LEU A 1 93 ? 0.854 4.355 -0.403 1.00 90.69 93 LEU A C 1
ATOM 767 O O . LEU A 1 93 ? 0.546 5.529 -0.234 1.00 90.69 93 LEU A O 1
ATOM 771 N N . VAL A 1 94 ? 0.099 3.524 -1.117 1.00 94.75 94 VAL A N 1
ATOM 772 C CA . VAL A 1 94 ? -1.143 3.955 -1.770 1.00 94.75 94 VAL A CA 1
ATOM 773 C C . VAL A 1 94 ? -2.303 3.111 -1.272 1.00 94.75 94 VAL A C 1
ATOM 775 O O . VAL A 1 94 ? -2.338 1.905 -1.505 1.00 94.75 94 VAL A O 1
ATOM 778 N N . ILE A 1 95 ? -3.272 3.734 -0.611 1.00 95.75 95 ILE A N 1
ATOM 779 C CA . ILE A 1 95 ? -4.547 3.110 -0.277 1.00 95.75 95 ILE A CA 1
ATOM 780 C C . ILE A 1 95 ? -5.529 3.370 -1.411 1.00 95.75 95 ILE A C 1
ATOM 782 O O . ILE A 1 95 ? -5.743 4.512 -1.813 1.00 95.75 95 ILE A O 1
ATOM 786 N N . PHE A 1 96 ? -6.168 2.310 -1.892 1.00 96.44 96 PHE A N 1
ATOM 787 C CA . PHE A 1 96 ? -7.322 2.417 -2.773 1.00 96.44 96 PHE A CA 1
ATOM 788 C C . PHE A 1 96 ? -8.326 1.321 -2.423 1.00 96.44 96 PHE A C 1
ATOM 790 O O . PHE A 1 96 ? -7.967 0.144 -2.317 1.00 96.44 96 PHE A O 1
ATOM 797 N N . GLU A 1 97 ? -9.578 1.721 -2.197 1.00 93.62 97 GLU A N 1
ATOM 798 C CA . GLU A 1 97 ? -10.623 0.875 -1.618 1.00 93.62 97 GLU A CA 1
ATOM 799 C C . GLU A 1 97 ? -10.190 0.289 -0.258 1.00 93.62 97 GLU A C 1
ATOM 801 O O . GLU A 1 97 ? -9.917 1.040 0.680 1.00 93.62 97 GLU A O 1
ATOM 806 N N . ASN A 1 98 ? -10.123 -1.042 -0.150 1.00 92.25 98 ASN A N 1
ATOM 807 C CA . ASN A 1 98 ? -9.714 -1.778 1.048 1.00 92.25 98 ASN A CA 1
ATOM 808 C C . ASN A 1 98 ? -8.311 -2.391 0.897 1.00 92.25 98 ASN A C 1
ATOM 810 O O . ASN A 1 98 ? -7.994 -3.383 1.556 1.00 92.25 98 ASN A O 1
ATOM 814 N N . TYR A 1 99 ? -7.484 -1.849 0.000 1.00 94.25 99 TYR A N 1
ATOM 815 C CA . TYR A 1 99 ? -6.149 -2.368 -0.268 1.00 94.25 99 TYR A CA 1
ATOM 816 C C . TYR A 1 99 ? -5.070 -1.307 -0.077 1.00 94.25 99 TYR A C 1
ATOM 818 O O . TYR A 1 99 ? -5.223 -0.174 -0.528 1.00 94.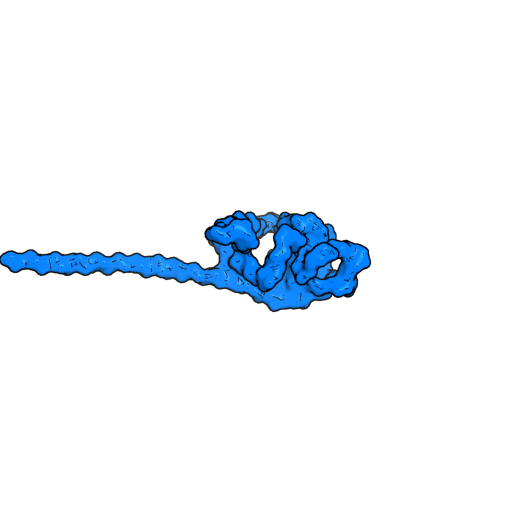25 99 TYR A O 1
ATOM 826 N N . LEU A 1 100 ? -3.959 -1.716 0.535 1.00 93.06 100 LEU A N 1
ATOM 827 C CA . LEU A 1 100 ? -2.701 -0.978 0.553 1.00 93.06 100 LEU A CA 1
ATOM 828 C C . LEU A 1 100 ? -1.773 -1.541 -0.526 1.00 93.06 100 LEU A C 1
ATOM 830 O O . LEU A 1 100 ? -1.508 -2.742 -0.564 1.00 93.06 100 LEU A O 1
ATOM 834 N N . TYR A 1 101 ? -1.255 -0.665 -1.376 1.00 92.88 101 TYR A N 1
ATOM 835 C CA . TYR A 1 101 ? -0.272 -0.970 -2.405 1.00 92.88 101 TYR A CA 1
ATOM 836 C C . TYR A 1 101 ? 1.059 -0.312 -2.057 1.00 92.88 101 TYR A C 1
ATOM 838 O O . TYR A 1 101 ? 1.091 0.837 -1.617 1.00 92.88 101 TYR A O 1
ATOM 846 N N . THR A 1 102 ? 2.157 -1.030 -2.270 1.00 90.38 102 THR A N 1
ATOM 847 C CA . THR A 1 102 ? 3.511 -0.500 -2.070 1.00 90.38 102 THR A CA 1
ATOM 848 C C . THR A 1 102 ? 4.522 -1.196 -2.973 1.00 90.38 102 THR A C 1
ATOM 850 O O . THR A 1 102 ? 4.269 -2.253 -3.559 1.00 90.38 102 THR A O 1
ATOM 853 N N . THR A 1 103 ? 5.680 -0.576 -3.107 1.00 84.81 103 THR A N 1
ATOM 854 C CA . THR A 1 103 ? 6.793 -1.005 -3.944 1.00 84.81 103 THR A CA 1
ATOM 855 C C . THR A 1 103 ? 7.615 -2.083 -3.240 1.00 84.81 103 THR A C 1
ATOM 857 O O . THR A 1 103 ? 7.989 -1.908 -2.086 1.00 84.81 103 THR A O 1
ATOM 860 N N . ASN A 1 104 ? 7.969 -3.174 -3.930 1.00 75.88 104 ASN A N 1
ATOM 861 C CA . ASN A 1 104 ? 8.832 -4.222 -3.348 1.00 75.88 104 ASN A CA 1
ATOM 862 C C . ASN A 1 104 ? 10.333 -3.943 -3.515 1.00 75.88 104 ASN A C 1
ATOM 864 O O . ASN A 1 104 ? 11.161 -4.679 -2.973 1.00 75.88 104 ASN A O 1
ATOM 868 N N . ASN A 1 105 ? 10.676 -2.916 -4.293 1.00 72.75 105 ASN A N 1
ATOM 869 C CA . ASN A 1 105 ? 12.024 -2.651 -4.772 1.00 72.75 105 ASN A CA 1
ATOM 870 C C . ASN A 1 105 ? 12.432 -1.212 -4.432 1.00 72.75 105 ASN A C 1
ATOM 872 O O . ASN A 1 105 ? 11.616 -0.296 -4.503 1.00 72.75 105 ASN A O 1
ATOM 876 N N . TYR A 1 106 ? 13.715 -1.023 -4.131 1.00 70.25 106 TYR A N 1
ATOM 877 C CA . TYR A 1 106 ? 14.336 0.294 -3.995 1.00 70.25 106 TYR A CA 1
ATOM 878 C C . TYR A 1 106 ? 14.645 0.903 -5.374 1.00 70.25 106 TYR A C 1
ATOM 880 O O . TYR A 1 106 ? 14.893 0.156 -6.322 1.00 70.25 106 TYR A O 1
ATOM 888 N N . ASN A 1 107 ? 14.683 2.239 -5.477 1.00 75.38 107 ASN A N 1
ATOM 889 C CA . ASN A 1 107 ? 15.014 2.978 -6.709 1.00 75.38 107 ASN A CA 1
ATOM 890 C C . ASN A 1 107 ? 14.229 2.511 -7.947 1.00 75.38 107 ASN A C 1
ATOM 892 O O . ASN A 1 107 ? 14.812 2.168 -8.977 1.00 75.38 107 ASN A O 1
ATOM 896 N N . ILE A 1 108 ? 12.902 2.470 -7.847 1.00 79.81 108 ILE A N 1
ATOM 897 C CA . ILE A 1 108 ? 12.061 2.123 -8.993 1.00 79.81 108 ILE A CA 1
ATOM 898 C C . ILE A 1 108 ? 11.763 3.342 -9.865 1.00 79.81 108 ILE A C 1
ATOM 900 O O . ILE A 1 108 ? 11.517 4.439 -9.368 1.00 79.81 108 ILE A O 1
ATOM 904 N N . TYR A 1 109 ? 11.713 3.126 -11.179 1.00 84.62 109 TYR A N 1
ATOM 905 C CA . TYR A 1 109 ? 11.387 4.162 -12.158 1.00 84.62 109 TYR A CA 1
ATOM 906 C C . TYR A 1 109 ? 10.169 3.766 -12.990 1.00 84.62 109 TYR A C 1
ATOM 908 O O . TYR A 1 109 ? 10.014 2.614 -13.393 1.00 84.62 109 TYR A O 1
ATOM 916 N N . LYS A 1 110 ? 9.305 4.736 -13.309 1.00 86.75 110 LYS A N 1
ATOM 917 C CA . LYS A 1 110 ? 8.091 4.487 -14.107 1.00 86.75 110 LYS A CA 1
ATOM 918 C C . LYS A 1 110 ? 8.399 3.890 -15.490 1.00 86.75 110 LYS A C 1
ATOM 920 O O . LYS A 1 110 ? 7.605 3.091 -15.989 1.00 86.75 110 LYS A O 1
ATOM 925 N N . SER A 1 111 ? 9.546 4.234 -16.085 1.00 90.06 111 SER A N 1
ATOM 926 C CA . SER A 1 111 ? 10.011 3.690 -17.374 1.00 90.06 111 SER A CA 1
ATOM 927 C C . SER A 1 111 ? 10.155 2.169 -17.368 1.00 90.06 111 SER A C 1
ATOM 929 O O . SER A 1 111 ? 9.867 1.523 -18.371 1.00 90.06 111 SER A O 1
ATOM 931 N N . ASP A 1 112 ? 10.525 1.604 -16.221 1.00 87.75 112 ASP A N 1
ATOM 932 C CA . ASP A 1 112 ? 10.875 0.191 -16.068 1.00 87.75 112 ASP A CA 1
ATOM 933 C C . ASP A 1 112 ? 9.740 -0.593 -15.392 1.00 87.75 112 ASP A C 1
ATOM 935 O O . ASP A 1 112 ? 9.891 -1.752 -15.011 1.00 87.75 112 ASP A O 1
ATOM 939 N N . SER A 1 113 ? 8.576 0.047 -15.251 1.00 85.19 113 SER A N 1
ATOM 940 C CA . SER A 1 113 ? 7.439 -0.418 -14.455 1.00 85.19 113 SER A CA 1
ATOM 941 C C . SER A 1 113 ? 7.003 -1.857 -14.748 1.00 85.19 113 SER A C 1
ATOM 943 O O . SER A 1 113 ? 6.671 -2.592 -13.820 1.00 85.19 113 SER A O 1
ATOM 945 N N . LEU A 1 114 ? 7.056 -2.296 -16.009 1.0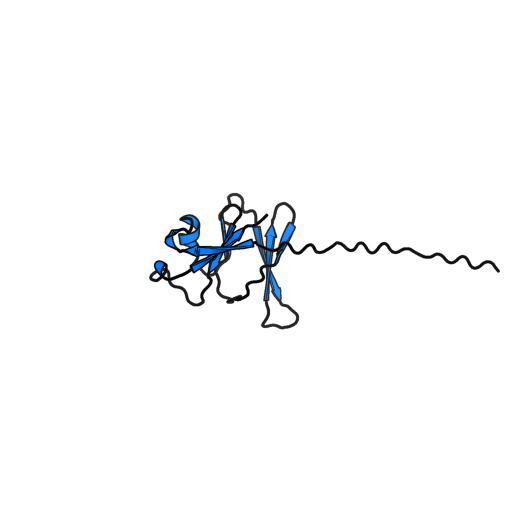0 87.81 114 LEU A N 1
ATOM 946 C CA . LEU A 1 114 ? 6.672 -3.652 -16.423 1.00 87.81 114 LEU A CA 1
ATOM 947 C C . LEU A 1 114 ? 7.578 -4.762 -15.865 1.00 87.81 114 LEU A C 1
ATOM 949 O O . LEU A 1 114 ? 7.165 -5.921 -15.851 1.00 87.81 114 LEU A O 1
ATOM 953 N N . TYR A 1 115 ? 8.780 -4.425 -15.396 1.00 86.31 115 TYR A N 1
ATOM 954 C CA . TYR A 1 115 ? 9.723 -5.374 -14.802 1.00 86.31 115 TYR A CA 1
ATOM 955 C C . TYR A 1 115 ? 9.548 -5.534 -13.288 1.00 86.31 115 TYR A C 1
ATOM 957 O O . TYR A 1 115 ? 10.204 -6.385 -12.686 1.00 86.31 115 TYR A O 1
ATOM 965 N N . TYR A 1 116 ? 8.678 -4.739 -12.658 1.00 85.00 116 TYR A N 1
ATOM 966 C CA . TYR A 1 116 ? 8.512 -4.736 -11.209 1.00 85.00 116 TYR A CA 1
ATOM 967 C C . TYR A 1 116 ? 7.263 -5.481 -10.740 1.00 85.00 116 TYR A C 1
ATOM 969 O O . TYR A 1 116 ? 6.201 -5.481 -11.369 1.00 85.00 116 TYR A O 1
ATOM 977 N N . THR A 1 117 ? 7.406 -6.068 -9.557 1.00 87.31 117 THR A N 1
ATOM 978 C CA . THR A 1 117 ? 6.311 -6.568 -8.727 1.00 87.31 117 THR A CA 1
ATOM 979 C C . THR A 1 117 ? 6.072 -5.611 -7.569 1.00 87.31 117 THR A C 1
ATOM 981 O O . THR A 1 117 ? 7.018 -5.050 -7.013 1.00 87.31 117 THR A O 1
ATOM 984 N N . PHE A 1 118 ? 4.814 -5.469 -7.180 1.00 89.50 118 PHE A N 1
ATOM 985 C CA . PHE A 1 118 ? 4.366 -4.625 -6.081 1.00 89.50 118 PHE A CA 1
ATOM 986 C C . PHE A 1 118 ? 3.692 -5.498 -5.030 1.00 89.50 118 PHE A C 1
ATOM 988 O O . PHE A 1 118 ? 3.156 -6.559 -5.352 1.00 89.50 118 PHE A O 1
ATOM 995 N N . SER A 1 119 ? 3.692 -5.046 -3.782 1.00 89.44 119 SER A N 1
ATOM 996 C CA . SER A 1 119 ? 2.895 -5.675 -2.739 1.00 89.44 119 SER A CA 1
ATOM 997 C C . SER A 1 119 ? 1.499 -5.076 -2.724 1.00 89.44 119 SER A C 1
ATOM 999 O O . SER A 1 119 ? 1.328 -3.859 -2.791 1.00 89.44 119 SER A O 1
ATOM 1001 N N . LYS A 1 120 ? 0.510 -5.948 -2.570 1.00 91.69 120 LYS A N 1
ATOM 1002 C CA . LYS A 1 120 ? -0.892 -5.632 -2.326 1.00 91.69 120 LYS A CA 1
ATOM 1003 C C . LYS A 1 120 ? -1.317 -6.276 -1.014 1.00 91.69 120 LYS A C 1
ATOM 1005 O O . LYS A 1 120 ? -1.244 -7.495 -0.865 1.00 91.69 120 LYS A O 1
ATOM 1010 N N .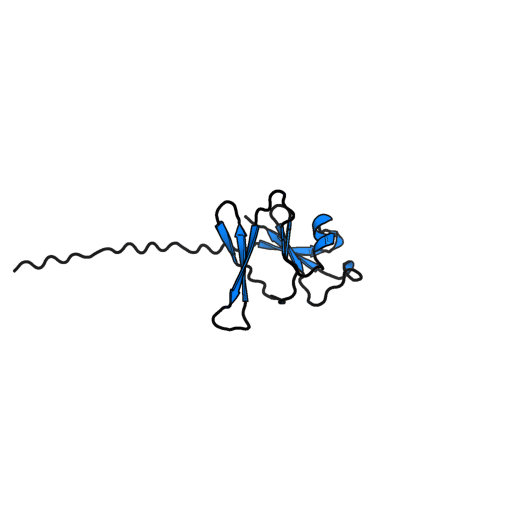 TYR A 1 121 ? -1.814 -5.461 -0.100 1.00 90.75 121 TYR A N 1
ATOM 1011 C CA . TYR A 1 121 ? -2.247 -5.862 1.228 1.00 90.75 121 TYR A CA 1
ATOM 1012 C C . TYR A 1 121 ? -3.747 -5.635 1.386 1.00 90.75 121 TYR A C 1
ATOM 1014 O O . TYR A 1 121 ? -4.222 -4.526 1.160 1.00 90.75 121 TYR A O 1
ATOM 1022 N N . LEU A 1 122 ? -4.501 -6.663 1.778 1.00 89.94 122 LEU A N 1
ATOM 1023 C CA . LEU A 1 122 ? -5.915 -6.507 2.139 1.00 89.94 122 LEU A CA 1
ATOM 1024 C C . LEU A 1 122 ? -6.042 -5.938 3.557 1.00 89.94 122 LEU A C 1
ATOM 1026 O O . LEU A 1 122 ? -5.509 -6.520 4.503 1.00 89.94 122 LEU A O 1
ATOM 1030 N N . ILE A 1 123 ? -6.816 -4.862 3.697 1.00 89.12 123 ILE A N 1
ATOM 1031 C CA . ILE A 1 123 ? -7.151 -4.215 4.967 1.00 89.12 123 ILE A CA 1
ATOM 1032 C C . ILE A 1 123 ? -8.574 -4.638 5.365 1.00 89.12 123 ILE A C 1
ATOM 1034 O O . ILE A 1 123 ? -9.506 -4.502 4.572 1.00 89.12 123 ILE A O 1
ATOM 1038 N N . ARG A 1 124 ? -8.743 -5.185 6.575 1.00 82.44 124 ARG A N 1
ATOM 1039 C CA . ARG A 1 124 ? -10.022 -5.709 7.100 1.00 82.44 124 ARG A CA 1
ATOM 1040 C C . ARG A 1 124 ? -10.567 -4.834 8.224 1.00 82.44 124 ARG A C 1
ATOM 1042 O O . ARG A 1 124 ? -9.787 -4.531 9.146 1.00 82.44 124 ARG A O 1
#

Radius of gyration: 20.19 Å; chains: 1; bounding box: 31×21×84 Å

pLDDT: mean 78.33, std 17.9, range [35.72, 96.75]

Sequence (124 aa):
MKTIIYIAISSLILIGCNDLTLIKSDIKYSDLPREVKDKIFENEFYDLNEPAKFKIESSKTLLPWIHETELIRINDNKSYKIDFDKEYNSSTLVIFENYLYTTNNYNIYKSDSLYYTFSKYLIR

Secondary structure (DSSP, 8-state):
----------------------EEEEEEGGGS-HHHHHHTTSSSEEE-SSS--EEEEEEE-SSTT-EEEEEEETTT--EEE---TT--TT--EEEETTEEEEESSSS--GGGGGG-EEEEEE--